Protein AF-A0A369IBU6-F1 (afdb_monomer)

Mean predicted aligned error: 9.19 Å

Solvent-accessible surface area (backbone atoms only — not comparable to full-atom values): 5404 Å² total; per-residue (Å²): 133,86,89,52,72,42,80,42,50,44,70,58,58,46,72,73,66,55,50,48,78,44,82,48,72,59,96,90,37,58,23,36,31,37,21,43,75,84,68,48,78,76,48,73,41,74,69,50,90,96,58,63,85,65,64,70,26,30,31,37,34,52,56,68,63,74,78,43,94,78,66,97,66,88,61,65,79,46,79,42,78,66,79,83,126

Secondary structure (DSSP, 8-state):
-PPPEEEEEHHHHHHTS--EEEEEEETTEEEEEEE-TTS-EEEEEE--TTPPTTTTEEEEEEGGGTT-TT--------EEE----

Nearest PDB structures (foldseek):
  7oic-assembly1_P  TM=6.232E-01  e=1.402E+00  Homo sapiens
  5oom-assembly1_P  TM=6.257E-01  e=2.401E+00  Homo sapiens
  8suc-assembly1_A  TM=4.914E-01  e=2.401E+00  Caenorhabditis elegans

Foldseek 3Di:
DDFDKDKAQVVVVVVLDQKDWDWDDDPRFIWIFIAFNVRHTDDIDGDDPPDDHSVQKIFIFGPCVVVCNPDRDRPRVDIDRDPDD

Radius of gyration: 13.46 Å; Cα contacts (8 Å, |Δi|>4): 132; chains: 1; bounding box: 35×20×39 Å

pLDDT: mean 71.49, std 15.55, range [38.56, 92.38]

Sequence (85 aa):
MKKEFVCLPITDLLKYGSHAINRGSVSGKDVWVLKDNQQNPVAHQYIEEGKLPFQNVYCLLEKDAFASHKSHKLLIEAFLAGCLF

Structure (mmCIF, N/CA/C/O backbone):
data_AF-A0A369IBU6-F1
#
_entry.id   AF-A0A369IBU6-F1
#
loop_
_atom_site.group_PDB
_atom_site.id
_atom_site.type_symbol
_atom_site.label_atom_id
_atom_site.label_alt_id
_atom_site.label_comp_id
_atom_site.label_asym_id
_atom_site.label_entity_id
_atom_site.label_seq_id
_atom_site.pdbx_PDB_ins_code
_atom_site.Cartn_x
_atom_site.Cartn_y
_atom_site.Cartn_z
_atom_site.occupancy
_atom_site.B_iso_or_equiv
_atom_site.auth_seq_id
_atom_site.auth_comp_id
_atom_site.auth_asym_id
_atom_site.auth_atom_id
_atom_site.pdbx_PDB_model_num
ATOM 1 N N . MET A 1 1 ? 18.762 8.004 -20.949 1.00 53.06 1 MET A N 1
ATOM 2 C CA . MET A 1 1 ? 17.393 7.559 -21.295 1.00 53.06 1 MET A CA 1
ATOM 3 C C . MET A 1 1 ? 16.404 8.356 -20.461 1.00 53.06 1 MET A C 1
ATOM 5 O O . MET A 1 1 ? 16.716 8.626 -19.307 1.00 53.06 1 MET A O 1
ATOM 9 N N . LYS A 1 2 ? 15.274 8.790 -21.035 1.00 60.50 2 LYS A N 1
ATOM 10 C CA . LYS A 1 2 ? 14.182 9.386 -20.249 1.00 60.50 2 LYS A CA 1
ATOM 11 C C . LYS A 1 2 ? 13.464 8.256 -19.515 1.00 60.50 2 LYS A C 1
ATOM 13 O O . LYS A 1 2 ? 13.154 7.251 -20.143 1.00 60.50 2 LYS A O 1
ATOM 18 N N . LYS A 1 3 ? 13.240 8.420 -18.214 1.00 65.12 3 LYS A N 1
ATOM 19 C CA . LYS A 1 3 ? 12.440 7.486 -17.422 1.00 65.12 3 LYS A CA 1
ATOM 20 C C . LYS A 1 3 ? 10.971 7.655 -17.802 1.00 65.12 3 LYS A C 1
ATOM 22 O O . LYS A 1 3 ? 10.472 8.779 -17.780 1.00 65.12 3 LYS A O 1
ATOM 27 N N . GLU A 1 4 ? 10.311 6.571 -18.195 1.00 71.94 4 GLU A N 1
ATOM 28 C CA . GLU A 1 4 ? 8.867 6.554 -18.450 1.00 71.94 4 GLU A CA 1
ATOM 29 C C . GLU A 1 4 ? 8.139 6.048 -17.208 1.00 71.94 4 GLU A C 1
ATOM 31 O O . GLU A 1 4 ? 8.559 5.059 -16.607 1.00 71.94 4 GLU A O 1
ATOM 36 N N . PHE A 1 5 ? 7.034 6.699 -16.847 1.00 73.19 5 PHE A N 1
ATOM 37 C CA . PHE A 1 5 ? 6.221 6.317 -15.698 1.00 73.19 5 PHE A CA 1
ATOM 38 C C . PHE A 1 5 ? 4.824 5.875 -16.130 1.00 73.19 5 PHE A C 1
ATOM 40 O O . PHE A 1 5 ? 4.256 6.412 -17.081 1.00 73.19 5 PHE A O 1
ATOM 47 N N . VAL A 1 6 ? 4.266 4.908 -15.410 1.00 74.88 6 VAL A N 1
ATOM 48 C CA . VAL A 1 6 ? 2.913 4.383 -15.591 1.00 74.88 6 VAL A CA 1
ATOM 49 C C . VAL A 1 6 ? 2.114 4.564 -14.306 1.00 74.88 6 VAL A C 1
ATOM 51 O O . VAL A 1 6 ? 2.637 4.377 -13.209 1.00 74.88 6 VAL A O 1
ATOM 54 N N . CYS A 1 7 ? 0.845 4.944 -14.448 1.00 77.75 7 CYS A N 1
ATOM 55 C CA . CYS A 1 7 ? -0.098 5.041 -13.340 1.00 77.75 7 CYS A CA 1
ATOM 56 C C . CYS A 1 7 ? -0.872 3.727 -13.236 1.00 77.75 7 CYS A C 1
ATOM 58 O O . CYS A 1 7 ? -1.488 3.304 -14.216 1.00 77.75 7 CYS A O 1
ATOM 60 N N . LEU A 1 8 ? -0.827 3.072 -12.077 1.00 76.94 8 LEU A N 1
ATOM 61 C CA . LEU A 1 8 ? -1.449 1.765 -11.876 1.00 76.94 8 LEU A CA 1
ATOM 62 C C . LEU A 1 8 ? -2.178 1.684 -10.533 1.00 76.94 8 LEU A C 1
ATOM 64 O O . LEU A 1 8 ? -1.714 2.276 -9.553 1.00 76.94 8 LEU A O 1
ATOM 68 N N . PRO A 1 9 ? -3.287 0.928 -10.448 1.00 78.38 9 PRO A N 1
ATOM 69 C CA . PRO A 1 9 ? -3.946 0.660 -9.178 1.00 78.38 9 PRO A CA 1
ATOM 70 C C . PRO A 1 9 ? -2.989 -0.023 -8.196 1.00 78.38 9 PRO A C 1
ATOM 72 O O . PRO A 1 9 ? -2.299 -0.982 -8.555 1.00 78.38 9 PRO A O 1
ATOM 75 N N . ILE A 1 10 ? -3.003 0.390 -6.925 1.00 78.81 10 ILE A N 1
ATOM 76 C CA . ILE A 1 10 ? -2.229 -0.295 -5.872 1.00 78.81 10 ILE A CA 1
ATOM 77 C C . ILE A 1 10 ? -2.609 -1.775 -5.787 1.00 78.81 10 ILE A C 1
ATOM 79 O O . ILE A 1 10 ? -1.753 -2.618 -5.540 1.00 78.81 10 ILE A O 1
ATOM 83 N N . THR A 1 11 ? -3.871 -2.122 -6.045 1.00 74.81 11 THR A N 1
ATOM 84 C CA . THR A 1 11 ? -4.327 -3.518 -6.059 1.00 74.81 11 THR A CA 1
ATOM 85 C C . THR A 1 11 ? -3.559 -4.387 -7.045 1.00 74.81 11 THR A C 1
ATOM 87 O O . THR A 1 11 ? -3.368 -5.571 -6.780 1.00 74.81 11 THR A O 1
ATOM 90 N N . ASP A 1 12 ? -3.104 -3.823 -8.163 1.00 74.75 12 ASP A N 1
ATOM 91 C CA . ASP A 1 12 ? -2.289 -4.563 -9.119 1.00 74.75 12 ASP A CA 1
ATOM 92 C C . ASP A 1 12 ? -0.861 -4.716 -8.602 1.00 74.75 12 ASP A C 1
ATOM 94 O O . ASP A 1 12 ? -0.342 -5.826 -8.632 1.00 74.75 12 ASP A O 1
ATOM 98 N N . LEU A 1 13 ? -0.272 -3.678 -7.998 1.00 72.88 13 LEU A N 1
ATOM 99 C CA . LEU A 1 13 ? 1.032 -3.763 -7.323 1.00 72.88 13 LEU A CA 1
ATOM 100 C C . LEU A 1 13 ? 1.071 -4.870 -6.250 1.00 72.88 13 LEU A C 1
ATOM 102 O O . LEU A 1 13 ? 2.061 -5.596 -6.145 1.00 72.88 13 LEU A O 1
ATOM 106 N N . LEU A 1 14 ? -0.013 -5.053 -5.489 1.00 72.12 14 LEU A N 1
ATOM 107 C CA . LEU A 1 14 ? -0.118 -6.125 -4.491 1.00 72.12 14 LEU A CA 1
ATOM 108 C C . LEU A 1 14 ? -0.064 -7.530 -5.117 1.00 72.12 14 LEU A C 1
ATOM 110 O O . LEU A 1 14 ? 0.496 -8.439 -4.506 1.00 72.12 14 LEU A O 1
ATOM 114 N N . LYS A 1 15 ? -0.597 -7.716 -6.335 1.00 70.62 15 LYS A N 1
ATOM 115 C CA . LYS A 1 15 ? -0.578 -9.015 -7.040 1.00 70.62 15 LYS A CA 1
ATOM 116 C C . LYS A 1 15 ? 0.830 -9.432 -7.458 1.00 70.62 15 LYS A C 1
ATOM 118 O O . LYS A 1 15 ? 1.115 -10.624 -7.493 1.00 70.62 15 LYS A O 1
ATOM 123 N N . TYR A 1 16 ? 1.709 -8.470 -7.744 1.00 66.75 16 TYR A N 1
ATOM 124 C CA . TYR A 1 16 ? 3.091 -8.739 -8.163 1.00 66.75 16 TYR A CA 1
ATOM 125 C C . TYR A 1 16 ? 4.039 -9.051 -7.001 1.00 66.75 16 TYR A C 1
ATOM 127 O O . TYR A 1 16 ? 5.217 -9.305 -7.232 1.00 66.75 16 TYR A O 1
ATOM 135 N N . GLY A 1 17 ? 3.513 -9.116 -5.773 1.00 60.78 17 GLY A N 1
ATOM 136 C CA . GLY A 1 17 ? 4.117 -9.882 -4.690 1.00 60.78 17 GLY A CA 1
ATOM 137 C C . GLY A 1 17 ? 5.386 -9.254 -4.132 1.00 60.78 17 GLY A C 1
ATOM 138 O O . GLY A 1 17 ? 6.485 -9.557 -4.576 1.00 60.78 17 GLY A O 1
ATOM 139 N N . SER A 1 18 ? 5.211 -8.405 -3.119 1.00 64.44 18 SER A N 1
ATOM 140 C CA . SER A 1 18 ? 6.171 -8.126 -2.027 1.00 64.44 18 SER A CA 1
ATOM 141 C C . SER A 1 18 ? 5.636 -7.069 -1.049 1.00 64.44 18 SER A C 1
ATOM 143 O O . SER A 1 18 ? 6.244 -6.821 -0.014 1.00 64.44 18 SER A O 1
ATOM 145 N N . HIS A 1 19 ? 4.522 -6.414 -1.379 1.00 74.56 19 HIS A N 1
ATOM 146 C CA . HIS A 1 19 ? 3.924 -5.370 -0.557 1.00 74.56 19 HIS A CA 1
ATOM 147 C C . HIS A 1 19 ? 2.896 -5.969 0.396 1.00 74.56 19 HIS A C 1
ATOM 149 O O . HIS A 1 19 ? 2.161 -6.885 0.029 1.00 74.56 19 HIS A O 1
ATOM 155 N N . ALA A 1 20 ? 2.833 -5.433 1.609 1.00 81.12 20 ALA A N 1
ATOM 156 C CA . ALA A 1 20 ? 1.866 -5.846 2.617 1.00 81.12 20 ALA A CA 1
ATOM 157 C C . ALA A 1 20 ? 1.019 -4.653 3.054 1.00 81.12 20 ALA A C 1
ATOM 159 O O . ALA A 1 20 ? 1.523 -3.534 3.166 1.00 81.12 20 ALA A O 1
ATOM 160 N N . ILE A 1 21 ? -0.257 -4.907 3.338 1.00 86.25 21 ILE A N 1
ATOM 161 C CA . ILE A 1 21 ? -1.151 -3.934 3.961 1.00 86.25 21 ILE A CA 1
ATOM 162 C C . ILE A 1 21 ? -1.457 -4.418 5.368 1.00 86.25 21 ILE A C 1
ATOM 164 O O . ILE A 1 21 ? -1.969 -5.519 5.551 1.00 86.25 21 ILE A O 1
ATOM 168 N N . ASN A 1 22 ? -1.159 -3.578 6.352 1.00 90.31 22 ASN A N 1
ATOM 169 C CA . ASN A 1 22 ? -1.420 -3.856 7.759 1.00 90.31 22 ASN A CA 1
ATOM 170 C C . ASN A 1 22 ? -2.223 -2.722 8.387 1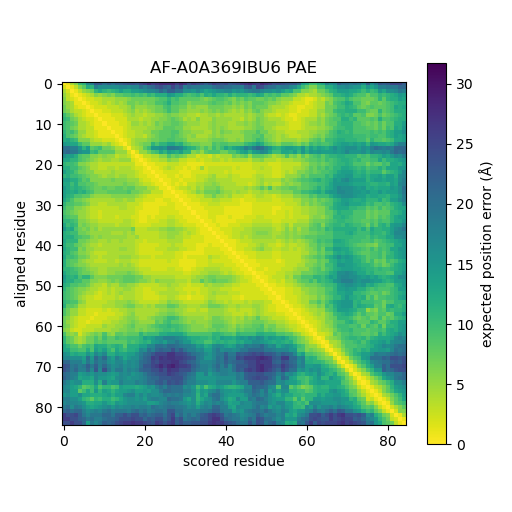.00 90.31 22 ASN A C 1
ATOM 172 O O . ASN A 1 22 ? -2.187 -1.586 7.917 1.00 90.31 22 ASN A O 1
ATOM 176 N N . ARG A 1 23 ? -2.917 -3.019 9.485 1.00 92.38 23 ARG A N 1
ATOM 177 C CA . ARG A 1 23 ? -3.527 -1.986 10.324 1.00 92.38 23 ARG A CA 1
ATOM 178 C C . ARG A 1 23 ? -2.451 -1.316 11.181 1.00 92.38 23 ARG A C 1
ATOM 180 O O . ARG A 1 23 ? -1.529 -1.982 11.651 1.00 92.38 23 ARG A O 1
ATOM 187 N N . GLY A 1 24 ? -2.567 -0.012 11.383 1.00 91.31 24 GLY A N 1
ATOM 188 C CA . GLY A 1 24 ? -1.684 0.773 12.240 1.00 91.31 24 GLY A CA 1
ATOM 189 C C . GLY A 1 24 ? -2.411 1.959 12.865 1.00 91.31 24 GLY A C 1
ATOM 190 O O . GLY A 1 24 ? -3.615 2.125 12.677 1.00 91.31 24 GLY A O 1
ATOM 191 N N . SER A 1 25 ? -1.665 2.791 13.590 1.00 90.56 25 SER A N 1
ATOM 192 C CA . SER A 1 25 ? -2.175 4.022 14.196 1.00 90.56 25 SER A CA 1
ATOM 193 C C . SER A 1 25 ? -1.235 5.187 13.897 1.00 90.56 25 SER A C 1
ATOM 195 O O . SER A 1 25 ? -0.022 5.069 14.077 1.00 90.56 25 SER A O 1
ATOM 197 N N . VAL A 1 26 ? -1.791 6.308 13.433 1.00 83.69 26 VAL A N 1
ATOM 198 C CA . VAL A 1 26 ? -1.067 7.567 13.199 1.00 83.69 26 VAL A CA 1
ATOM 199 C C . VAL A 1 26 ? -1.825 8.681 13.907 1.00 83.69 26 VAL A C 1
ATOM 201 O O . VAL A 1 26 ? -3.007 8.903 13.643 1.00 83.69 26 VAL A O 1
ATOM 204 N N . SER A 1 27 ? -1.152 9.372 14.830 1.00 86.38 27 SER A N 1
ATOM 205 C CA . SER A 1 27 ? -1.736 10.449 15.647 1.00 86.38 27 SER A CA 1
ATOM 206 C C . SER A 1 27 ? -3.049 10.052 16.342 1.00 86.38 27 SER A C 1
ATOM 208 O O . SER A 1 27 ? -3.995 10.834 16.398 1.00 86.38 27 SER A O 1
ATOM 210 N N . GLY A 1 28 ? -3.120 8.810 16.837 1.00 88.56 28 GLY A N 1
ATOM 211 C CA . GLY A 1 28 ? -4.284 8.278 17.554 1.00 88.56 28 GLY A CA 1
ATOM 212 C C . GLY A 1 28 ? -5.469 7.881 16.669 1.00 88.56 28 GLY A C 1
ATOM 213 O O . GLY A 1 28 ? -6.516 7.525 17.200 1.00 88.56 28 GLY A O 1
ATOM 214 N N . LYS A 1 29 ? -5.328 7.923 15.338 1.00 89.12 29 LYS A N 1
ATOM 215 C CA . LYS A 1 29 ? -6.348 7.462 14.387 1.00 89.12 29 LYS A CA 1
ATOM 216 C C . LYS A 1 29 ? -5.914 6.168 13.714 1.00 89.12 29 LYS A C 1
ATOM 218 O O . LYS A 1 29 ? -4.742 6.012 13.366 1.00 89.12 29 LYS A O 1
ATOM 223 N N . ASP A 1 30 ? -6.869 5.273 13.495 1.00 92.25 30 ASP A N 1
ATOM 224 C CA . ASP A 1 30 ? -6.633 4.018 12.790 1.00 92.25 30 ASP A CA 1
ATOM 225 C C . ASP A 1 30 ? -6.370 4.253 11.300 1.00 92.25 30 ASP A C 1
ATOM 227 O O . ASP A 1 30 ? -7.078 5.009 10.624 1.00 92.25 30 ASP A O 1
ATOM 231 N N . VAL A 1 31 ? -5.352 3.570 10.782 1.00 91.56 31 VAL A N 1
ATOM 232 C CA . VAL A 1 31 ? -4.939 3.652 9.379 1.00 91.56 31 VAL A CA 1
ATOM 233 C C . VAL A 1 31 ? -4.651 2.269 8.795 1.00 91.56 31 VAL A C 1
ATOM 235 O O . VAL A 1 31 ? -4.218 1.350 9.495 1.00 91.56 31 VAL A O 1
ATOM 238 N N . TRP A 1 32 ? -4.824 2.140 7.486 1.00 91.31 32 TRP A N 1
ATOM 239 C CA . TRP A 1 32 ? -4.153 1.135 6.670 1.00 91.31 32 TRP A CA 1
ATOM 240 C C . TRP A 1 32 ? -2.747 1.621 6.332 1.00 91.31 32 TRP A C 1
ATOM 242 O O . TRP A 1 32 ? -2.575 2.761 5.910 1.00 91.31 32 TRP A O 1
ATOM 252 N N . VAL A 1 33 ? -1.745 0.763 6.496 1.00 88.50 33 VAL A N 1
ATOM 253 C CA . VAL A 1 33 ? -0.336 1.053 6.210 1.00 88.50 33 VAL A CA 1
ATOM 254 C C . VAL A 1 33 ? 0.138 0.133 5.096 1.00 88.50 33 VAL A C 1
ATOM 256 O O . VAL A 1 33 ? 0.135 -1.088 5.266 1.00 88.50 33 VAL A O 1
ATOM 259 N N . LEU A 1 34 ? 0.568 0.722 3.981 1.00 86.06 34 LEU A N 1
ATOM 260 C CA . LEU A 1 34 ? 1.247 0.013 2.903 1.00 86.06 34 LEU A CA 1
ATOM 261 C C . LEU A 1 34 ? 2.736 -0.070 3.230 1.00 86.06 34 LEU A C 1
ATOM 263 O O . LEU A 1 34 ? 3.375 0.952 3.498 1.00 86.06 34 LEU A O 1
ATOM 267 N N . LYS A 1 35 ? 3.279 -1.283 3.187 1.00 82.88 35 LYS A N 1
ATOM 268 C CA . LYS A 1 35 ? 4.700 -1.555 3.385 1.00 82.88 35 LYS A CA 1
ATOM 269 C C . LYS A 1 35 ? 5.350 -2.060 2.108 1.00 82.88 35 LYS A C 1
ATOM 271 O O . LYS A 1 35 ? 4.731 -2.825 1.365 1.00 82.88 35 LYS A O 1
ATOM 276 N N . ASP A 1 36 ? 6.592 -1.647 1.888 1.00 77.50 36 ASP A N 1
ATOM 277 C CA . ASP A 1 36 ? 7.440 -2.193 0.834 1.00 77.50 36 ASP A CA 1
ATOM 278 C C . ASP A 1 36 ? 7.919 -3.622 1.161 1.00 77.50 36 ASP A C 1
ATOM 280 O O . ASP A 1 36 ? 7.591 -4.218 2.193 1.00 77.50 36 ASP A O 1
ATOM 284 N N . ASN A 1 37 ? 8.734 -4.165 0.262 1.00 74.56 37 ASN A N 1
ATOM 285 C CA . ASN A 1 37 ? 9.344 -5.487 0.387 1.00 74.56 37 ASN A CA 1
ATOM 286 C C . ASN A 1 37 ? 10.311 -5.635 1.579 1.00 74.56 37 ASN A C 1
ATOM 288 O O . ASN A 1 37 ? 10.591 -6.755 2.000 1.00 74.56 37 ASN A O 1
ATOM 292 N N . GLN A 1 38 ? 10.799 -4.527 2.136 1.00 77.50 38 GLN A N 1
ATOM 293 C CA . GLN A 1 38 ? 11.658 -4.461 3.317 1.00 77.50 38 GLN A CA 1
ATOM 294 C C . GLN A 1 38 ? 10.858 -4.174 4.596 1.00 77.50 38 GLN A C 1
ATOM 296 O O . GLN A 1 38 ? 11.449 -3.980 5.655 1.00 77.50 38 GLN A O 1
ATOM 301 N N . GLN A 1 39 ? 9.522 -4.189 4.524 1.00 79.31 39 GLN A N 1
ATOM 302 C CA . GLN A 1 39 ? 8.607 -3.863 5.621 1.00 79.31 39 GLN A CA 1
ATOM 303 C C . GLN A 1 39 ? 8.638 -2.390 6.066 1.00 79.31 39 GLN A C 1
ATOM 305 O O . GLN A 1 39 ? 8.071 -2.061 7.117 1.00 79.31 39 GLN A O 1
ATOM 310 N N . ASN A 1 40 ? 9.218 -1.49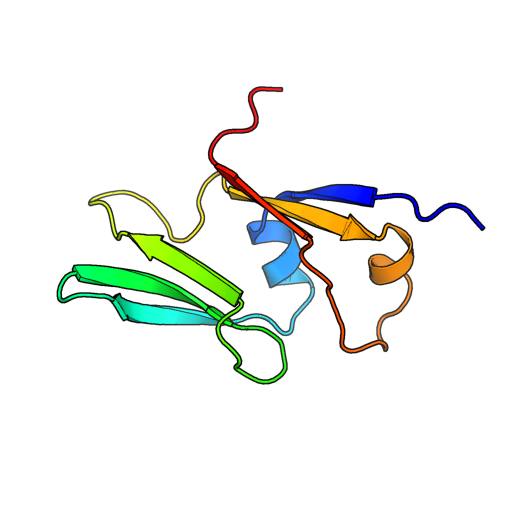4 5.265 1.00 80.69 40 ASN A N 1
ATOM 311 C CA . ASN A 1 40 ? 9.191 -0.062 5.537 1.00 80.69 40 ASN A CA 1
ATOM 312 C C . ASN A 1 40 ? 7.828 0.519 5.135 1.00 80.69 40 ASN A C 1
ATOM 314 O O . ASN A 1 40 ? 7.317 0.196 4.060 1.00 80.69 40 ASN A O 1
ATOM 318 N N . PRO A 1 41 ? 7.219 1.383 5.964 1.00 81.06 41 PRO A N 1
ATOM 319 C CA . PRO A 1 41 ? 5.979 2.058 5.606 1.00 81.06 41 PRO A CA 1
ATOM 320 C C . PRO A 1 41 ? 6.223 3.063 4.473 1.00 81.06 41 PRO A C 1
ATOM 322 O O . PRO A 1 41 ? 7.079 3.938 4.592 1.00 81.0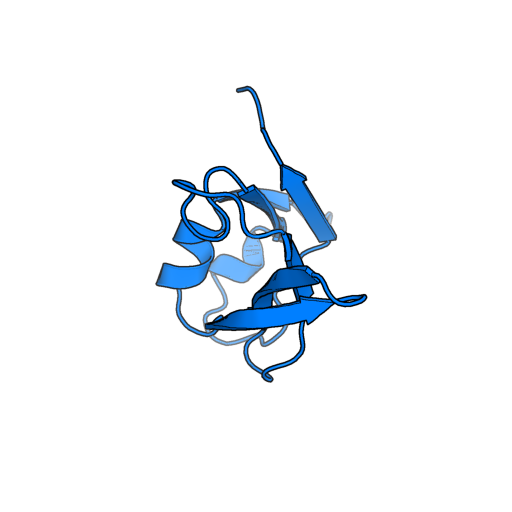6 41 PRO A O 1
ATOM 325 N N . VAL A 1 42 ? 5.442 2.962 3.396 1.00 79.06 42 VAL A N 1
ATOM 326 C CA . VAL A 1 42 ? 5.535 3.853 2.221 1.00 79.06 42 VAL A CA 1
ATOM 327 C C . VAL A 1 42 ? 4.282 4.703 2.009 1.00 79.06 42 VAL A C 1
ATOM 329 O O . VAL A 1 42 ? 4.366 5.772 1.415 1.00 79.06 42 VAL A O 1
ATOM 332 N N . ALA A 1 43 ? 3.130 4.272 2.530 1.00 80.81 43 ALA A N 1
ATOM 333 C CA . ALA A 1 43 ? 1.906 5.070 2.562 1.00 80.81 43 ALA A CA 1
ATOM 334 C C . ALA A 1 43 ? 0.998 4.688 3.726 1.00 80.81 43 ALA A C 1
ATOM 336 O O . ALA A 1 43 ? 1.049 3.568 4.241 1.00 80.81 43 ALA A O 1
ATOM 337 N N . HIS A 1 44 ? 0.120 5.619 4.089 1.00 85.94 44 HIS A N 1
ATOM 338 C CA . HIS A 1 44 ? -0.981 5.383 5.009 1.00 85.94 44 HIS A CA 1
ATOM 339 C C . HIS A 1 44 ? -2.293 5.938 4.446 1.00 85.94 44 HIS A C 1
ATOM 341 O O . HIS A 1 44 ? -2.306 6.955 3.756 1.00 85.94 44 HIS A O 1
ATOM 347 N N . GLN A 1 45 ? -3.396 5.271 4.765 1.00 85.50 45 GLN A N 1
ATOM 348 C CA . GLN A 1 45 ? -4.756 5.698 4.453 1.00 85.50 45 GLN A CA 1
ATOM 349 C C . GLN A 1 45 ? -5.588 5.596 5.729 1.00 85.50 45 GLN A C 1
ATOM 351 O O . GLN A 1 45 ? -5.592 4.547 6.368 1.00 85.50 45 GLN A O 1
ATOM 356 N N . TYR A 1 46 ? -6.294 6.658 6.115 1.00 87.69 46 TYR A N 1
ATOM 357 C CA . TYR A 1 46 ? -7.235 6.577 7.234 1.00 87.69 46 TYR A CA 1
ATOM 358 C C . TYR A 1 46 ? -8.312 5.531 6.960 1.00 87.69 46 TYR A C 1
ATOM 360 O O . TYR A 1 46 ? -8.807 5.421 5.838 1.00 87.69 46 TYR A O 1
ATOM 368 N N . ILE A 1 47 ? -8.648 4.744 7.982 1.00 88.50 47 ILE A N 1
ATOM 369 C CA . ILE A 1 47 ? -9.718 3.759 7.851 1.00 88.50 47 ILE A CA 1
ATOM 370 C C . ILE A 1 47 ? -11.047 4.500 7.820 1.00 88.50 47 ILE A C 1
ATOM 372 O O . ILE A 1 47 ? -11.379 5.251 8.735 1.00 88.50 47 ILE A O 1
ATOM 376 N N . GLU A 1 48 ? -11.809 4.249 6.767 1.00 86.06 48 GLU A N 1
ATOM 377 C CA . GLU A 1 48 ? -13.177 4.716 6.619 1.00 86.06 48 GLU A CA 1
ATOM 378 C C . GLU A 1 48 ? -14.111 3.506 6.632 1.00 86.06 48 GLU A C 1
ATOM 380 O O . GLU A 1 48 ? -13.818 2.467 6.033 1.00 86.06 48 GLU A O 1
ATOM 385 N N . GLU A 1 49 ? -15.236 3.631 7.332 1.00 84.81 49 GLU A N 1
ATOM 386 C CA . GLU A 1 49 ? -16.221 2.560 7.434 1.00 84.81 49 GLU A CA 1
ATOM 387 C C . GLU A 1 49 ? -16.771 2.198 6.045 1.00 84.81 49 GLU A C 1
ATOM 389 O O . GLU A 1 49 ? -17.117 3.065 5.244 1.00 84.81 49 GLU A O 1
ATOM 394 N N . GLY A 1 50 ? -16.800 0.900 5.732 1.00 85.88 50 GLY A N 1
ATOM 395 C CA . GLY A 1 50 ? -17.267 0.393 4.439 1.00 85.88 50 GLY A CA 1
ATOM 396 C C . GLY A 1 50 ? -16.278 0.524 3.272 1.00 85.88 50 GLY A C 1
ATOM 397 O O . GLY A 1 50 ? -16.589 0.032 2.187 1.00 85.88 50 GLY A O 1
ATOM 398 N N . LYS A 1 51 ? -15.088 1.120 3.459 1.00 84.25 51 LYS A N 1
ATOM 399 C CA . LYS A 1 51 ? -14.051 1.196 2.412 1.00 84.25 51 LYS A CA 1
ATOM 400 C C . LYS A 1 51 ? -12.982 0.120 2.570 1.00 84.25 51 LYS A C 1
ATOM 402 O O . LYS A 1 51 ? -12.477 -0.136 3.664 1.00 84.25 51 LYS A O 1
ATOM 407 N N . LEU A 1 52 ? -12.593 -0.483 1.446 1.00 85.88 52 LEU A N 1
ATOM 408 C CA . LEU A 1 52 ? -11.471 -1.422 1.407 1.00 85.88 52 LEU A CA 1
ATOM 409 C C . LEU A 1 52 ? -10.124 -0.675 1.475 1.00 85.88 52 LEU A C 1
ATOM 411 O O . LEU A 1 52 ? -10.026 0.456 0.987 1.00 85.88 52 LEU A O 1
ATOM 415 N N . PRO A 1 53 ? -9.068 -1.303 2.027 1.00 85.62 53 PRO A N 1
ATOM 416 C CA . PRO A 1 53 ? -7.736 -0.711 2.057 1.00 85.62 53 PRO A CA 1
ATOM 417 C C . PRO A 1 53 ? -7.250 -0.334 0.655 1.00 85.62 53 PRO A C 1
ATOM 419 O O . PRO A 1 53 ? -7.258 -1.162 -0.255 1.00 85.62 53 PRO A O 1
ATOM 422 N N . PHE A 1 54 ? -6.804 0.910 0.496 1.00 81.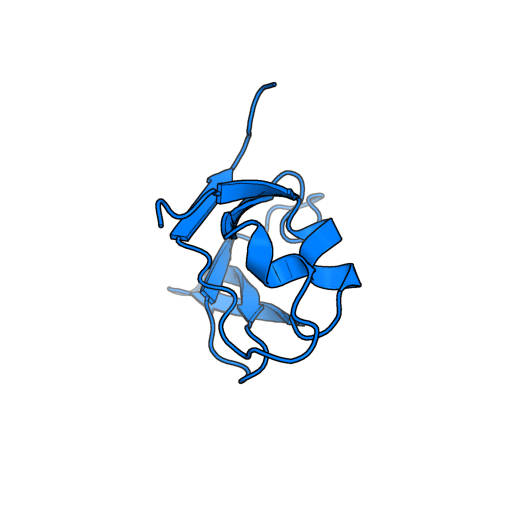12 54 PHE A N 1
ATOM 423 C CA . PHE A 1 54 ? -6.270 1.482 -0.742 1.00 81.12 54 PHE A CA 1
ATOM 424 C C . PHE A 1 54 ? -7.190 1.314 -1.967 1.00 81.12 54 PHE A C 1
ATOM 426 O O . PHE A 1 54 ? -6.731 1.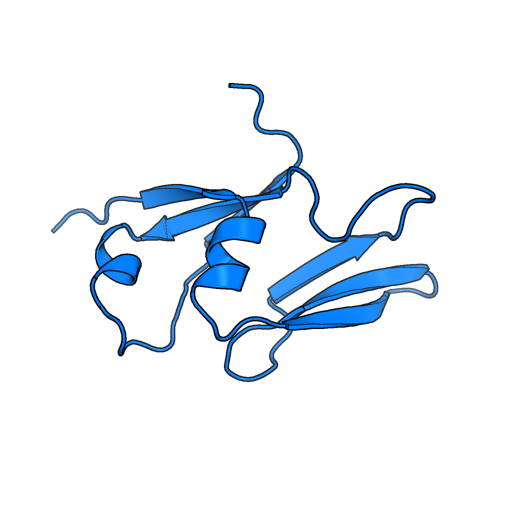288 -3.111 1.00 81.12 54 PHE A O 1
ATOM 433 N N . GLN A 1 55 ? -8.506 1.240 -1.741 1.00 79.06 55 GLN A N 1
ATOM 434 C CA . GLN A 1 55 ? -9.500 1.224 -2.810 1.00 79.06 55 GLN A CA 1
ATOM 435 C C . GLN A 1 55 ? -9.418 2.515 -3.636 1.00 79.06 55 GLN A C 1
ATOM 437 O O . GLN A 1 55 ? -9.434 3.612 -3.079 1.00 79.06 55 GLN A O 1
ATOM 442 N N . ASN A 1 56 ? -9.352 2.382 -4.965 1.00 75.69 56 ASN A N 1
ATOM 443 C CA . ASN A 1 56 ? -9.216 3.500 -5.911 1.00 75.69 56 ASN A CA 1
ATOM 444 C C . ASN A 1 56 ? -7.980 4.389 -5.672 1.00 75.69 56 ASN A C 1
ATOM 446 O O . ASN A 1 56 ? -7.987 5.574 -6.022 1.00 75.69 56 ASN A O 1
ATOM 450 N N . VAL A 1 57 ? -6.925 3.830 -5.072 1.00 75.75 57 VAL A N 1
ATOM 451 C CA . VAL A 1 57 ? -5.628 4.496 -4.942 1.00 75.75 57 VAL A CA 1
ATOM 452 C C . VAL A 1 57 ? -4.694 3.989 -6.033 1.00 75.75 57 VAL A C 1
ATOM 454 O O . VAL A 1 57 ? -4.554 2.781 -6.246 1.00 75.75 57 VAL A O 1
ATOM 457 N N . TYR A 1 58 ? -4.044 4.931 -6.705 1.00 77.38 58 TYR A N 1
ATOM 458 C CA . TYR A 1 58 ? -3.119 4.671 -7.797 1.00 77.38 58 TYR A CA 1
ATOM 459 C C . TYR A 1 58 ? -1.702 5.090 -7.409 1.00 77.38 58 TYR A C 1
ATOM 461 O O . TYR A 1 58 ? -1.505 6.009 -6.610 1.00 77.38 58 TYR A O 1
ATOM 469 N N . CYS A 1 59 ? -0.718 4.412 -7.986 1.00 74.69 59 CYS A N 1
ATOM 470 C CA . CYS A 1 59 ? 0.699 4.704 -7.823 1.00 74.69 59 CYS A CA 1
ATOM 471 C C . CYS A 1 59 ? 1.337 5.003 -9.183 1.00 74.69 59 CYS A C 1
ATOM 473 O O . CYS A 1 59 ? 0.992 4.371 -10.185 1.00 74.69 59 CYS A O 1
ATOM 475 N N . LEU A 1 60 ? 2.263 5.966 -9.213 1.00 74.38 60 LEU A N 1
ATOM 476 C CA . LEU A 1 60 ? 3.168 6.166 -10.347 1.00 74.38 60 LEU A CA 1
ATOM 477 C C . LEU A 1 60 ? 4.408 5.288 -10.173 1.00 74.38 60 LEU A C 1
ATOM 479 O O . LEU A 1 60 ? 5.067 5.353 -9.135 1.00 74.38 60 LEU A O 1
ATOM 483 N N . LEU A 1 61 ? 4.729 4.499 -11.196 1.00 72.00 61 LEU A N 1
ATOM 484 C CA . LEU A 1 61 ? 5.856 3.566 -11.208 1.00 72.00 61 LEU A CA 1
ATOM 485 C C . LEU A 1 61 ? 6.664 3.715 -12.495 1.00 72.00 61 LEU A C 1
ATOM 487 O O . LEU A 1 61 ? 6.091 3.927 -13.558 1.00 72.00 61 LEU A O 1
ATOM 491 N N . GLU A 1 62 ? 7.985 3.555 -12.424 1.00 71.56 62 GLU A N 1
ATOM 492 C CA . GLU A 1 62 ? 8.837 3.483 -13.618 1.00 71.56 62 GLU A CA 1
ATOM 493 C C . GLU A 1 62 ? 8.476 2.227 -14.434 1.00 71.56 62 GLU A C 1
ATOM 495 O O . GLU A 1 62 ? 8.430 1.118 -13.900 1.00 71.56 62 GLU A O 1
ATOM 500 N N . LYS A 1 63 ? 8.194 2.389 -15.730 1.00 70.38 63 LYS A N 1
ATOM 501 C CA . LYS A 1 63 ? 7.655 1.341 -16.618 1.00 70.38 63 LYS A CA 1
ATOM 502 C C . LYS A 1 63 ? 8.523 0.077 -16.657 1.00 70.38 63 LYS A C 1
ATOM 504 O O . LYS A 1 63 ? 7.998 -1.034 -16.647 1.00 70.38 63 LYS A O 1
ATOM 509 N N . ASP A 1 64 ? 9.843 0.240 -16.618 1.00 64.81 64 ASP A N 1
ATOM 510 C CA . ASP A 1 64 ? 10.804 -0.869 -16.662 1.00 64.81 64 ASP A CA 1
ATOM 511 C C . ASP A 1 64 ? 10.910 -1.640 -15.331 1.00 64.81 64 ASP A C 1
ATOM 513 O O . ASP A 1 64 ? 11.439 -2.756 -15.296 1.00 64.81 64 ASP A O 1
ATOM 517 N N . ALA A 1 65 ? 10.354 -1.106 -14.235 1.00 61.41 65 ALA A N 1
ATOM 518 C CA . ALA A 1 65 ? 10.287 -1.810 -12.953 1.00 61.41 65 ALA A CA 1
ATOM 519 C C . ALA A 1 65 ? 9.390 -3.061 -13.021 1.00 61.41 65 ALA A C 1
ATOM 521 O O . ALA A 1 65 ? 9.598 -3.994 -12.251 1.00 61.41 65 ALA A O 1
ATOM 522 N N . PHE A 1 66 ? 8.445 -3.123 -13.970 1.00 57.09 66 PHE A N 1
ATOM 523 C CA . PHE A 1 66 ? 7.607 -4.306 -14.206 1.00 57.09 66 PHE A CA 1
ATOM 524 C C . PHE A 1 66 ? 8.356 -5.467 -14.862 1.00 57.09 66 PHE A C 1
ATOM 526 O O . PHE A 1 66 ? 8.075 -6.627 -14.569 1.00 57.09 66 PHE A O 1
ATOM 533 N N . ALA A 1 67 ? 9.302 -5.166 -15.754 1.00 54.09 67 ALA A N 1
ATOM 534 C CA . ALA A 1 67 ? 10.055 -6.179 -16.492 1.00 54.09 67 ALA A CA 1
ATOM 535 C C . ALA A 1 67 ? 11.185 -6.797 -15.650 1.00 54.09 67 ALA A C 1
ATOM 537 O O . ALA A 1 67 ? 11.642 -7.910 -15.913 1.00 54.09 67 ALA A O 1
ATOM 538 N N . SER A 1 68 ? 11.638 -6.087 -14.615 1.00 48.97 68 SER A N 1
ATOM 539 C CA . SER A 1 68 ? 12.684 -6.546 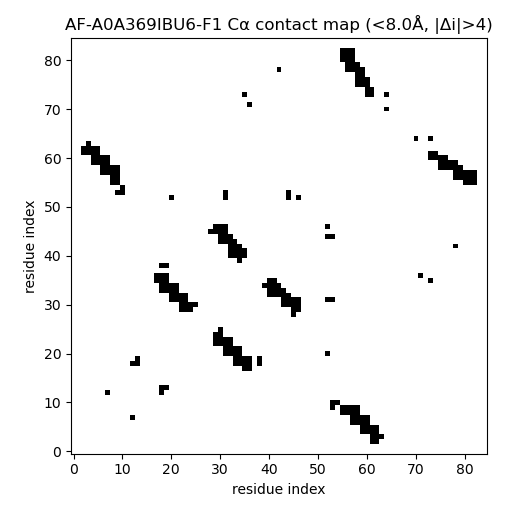-13.709 1.00 48.97 68 SER A CA 1
ATOM 540 C C . SER A 1 68 ? 12.075 -7.202 -12.473 1.00 48.97 68 SER A C 1
ATOM 542 O O . SER A 1 68 ? 11.945 -6.585 -11.420 1.00 48.97 68 SER A O 1
ATOM 544 N N . HIS A 1 69 ? 11.796 -8.504 -12.549 1.00 48.19 69 HIS A N 1
ATOM 545 C CA . HIS A 1 69 ? 11.418 -9.339 -11.394 1.00 48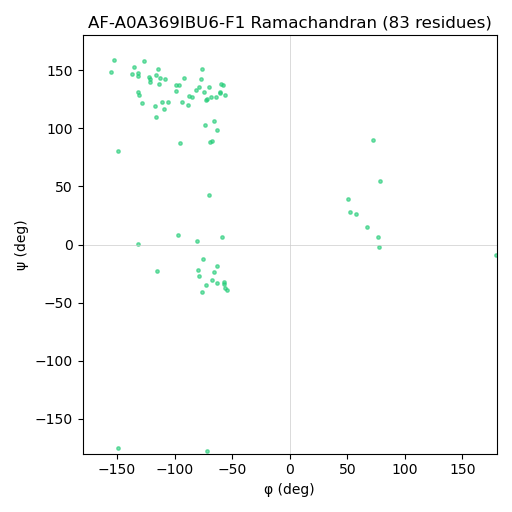.19 69 HIS A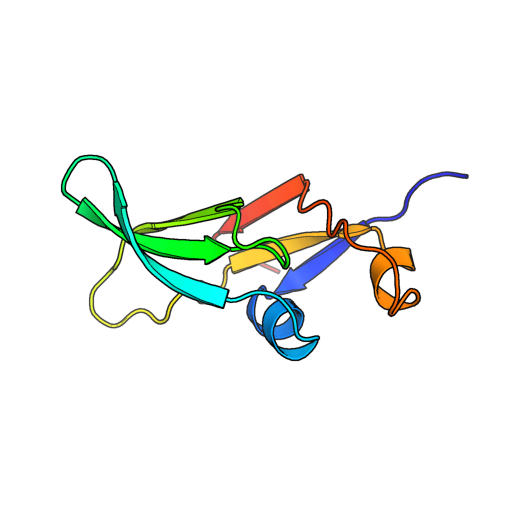 CA 1
ATOM 546 C C . HIS A 1 69 ? 12.478 -9.383 -10.261 1.00 48.19 69 HIS A C 1
ATOM 548 O O . HIS A 1 69 ? 12.365 -10.194 -9.345 1.00 48.19 69 HIS A O 1
ATOM 554 N N . LYS A 1 70 ? 13.556 -8.584 -10.337 1.00 41.44 70 LYS A N 1
ATOM 555 C CA . LYS A 1 70 ? 14.755 -8.686 -9.494 1.00 41.44 70 LYS A CA 1
ATOM 556 C C . LYS A 1 70 ? 15.253 -7.383 -8.860 1.00 41.44 70 LYS A C 1
ATOM 558 O O . LYS A 1 70 ? 16.252 -7.444 -8.149 1.00 41.44 70 LYS A O 1
ATOM 563 N N . SER A 1 71 ? 14.625 -6.221 -9.055 1.00 39.41 71 SER A N 1
ATOM 564 C CA . SER A 1 71 ? 15.175 -4.970 -8.498 1.00 39.41 71 SER A CA 1
ATOM 565 C C . SER A 1 71 ? 14.274 -4.318 -7.452 1.00 39.41 71 SER A C 1
ATOM 567 O O . SER A 1 71 ? 13.213 -3.770 -7.735 1.00 39.41 71 SER A O 1
ATOM 569 N N . HIS A 1 72 ? 14.761 -4.385 -6.216 1.00 42.16 72 HIS A N 1
ATOM 570 C CA . HIS A 1 72 ? 14.149 -4.048 -4.934 1.00 42.16 72 HIS A CA 1
ATOM 571 C C . HIS A 1 72 ? 13.907 -2.549 -4.668 1.00 42.16 72 HIS A C 1
ATOM 573 O O . HIS A 1 72 ? 14.134 -2.080 -3.555 1.00 42.16 72 HIS A O 1
ATOM 579 N N . LYS A 1 73 ? 13.421 -1.774 -5.635 1.00 42.59 73 LYS A N 1
ATOM 580 C CA . LYS A 1 73 ? 13.004 -0.387 -5.378 1.00 42.59 73 LYS A CA 1
ATOM 581 C C . LYS A 1 73 ? 11.870 -0.006 -6.318 1.00 42.59 73 LYS A C 1
ATOM 583 O O . LYS A 1 73 ? 12.078 0.651 -7.332 1.00 42.59 73 LYS A O 1
ATOM 588 N N . LEU A 1 74 ? 10.656 -0.424 -5.969 1.00 50.56 74 LEU A N 1
ATOM 589 C CA . LEU A 1 74 ? 9.460 0.237 -6.480 1.00 50.56 74 LEU A CA 1
ATOM 590 C C . LEU A 1 74 ? 9.443 1.634 -5.850 1.00 50.56 74 LEU A C 1
ATOM 592 O O . LEU A 1 74 ? 8.975 1.832 -4.734 1.00 50.56 74 LEU A O 1
ATOM 596 N N . LEU A 1 75 ? 10.085 2.579 -6.538 1.00 48.56 75 LEU A N 1
ATOM 597 C CA . LEU A 1 75 ? 10.030 4.001 -6.227 1.00 48.56 75 LEU A CA 1
ATOM 598 C C . LEU A 1 75 ? 8.615 4.465 -6.566 1.00 48.56 75 LEU A C 1
ATOM 600 O O . LEU A 1 75 ? 8.322 4.838 -7.697 1.00 48.56 75 LEU A O 1
ATOM 604 N N . ILE A 1 76 ? 7.720 4.357 -5.587 1.00 54.78 76 ILE A N 1
ATOM 605 C CA . ILE A 1 76 ? 6.407 4.985 -5.665 1.00 54.78 76 ILE A CA 1
ATOM 606 C C . ILE A 1 76 ? 6.645 6.480 -5.467 1.00 54.78 76 ILE A C 1
ATOM 608 O O . ILE A 1 76 ? 6.911 6.926 -4.353 1.00 54.78 76 ILE A O 1
ATOM 612 N N . GLU A 1 77 ? 6.612 7.242 -6.557 1.00 49.34 77 GLU A N 1
ATOM 613 C CA . GLU A 1 77 ? 6.890 8.684 -6.507 1.00 49.34 77 GLU A CA 1
ATOM 614 C C . GLU A 1 77 ? 5.690 9.490 -5.999 1.00 49.34 77 GLU A C 1
ATOM 616 O O . GLU A 1 77 ? 5.859 10.551 -5.402 1.00 49.34 77 GLU A O 1
ATOM 621 N N . ALA A 1 78 ? 4.474 8.980 -6.203 1.00 51.34 78 ALA A N 1
ATOM 622 C CA . ALA A 1 78 ? 3.253 9.621 -5.743 1.00 51.34 78 ALA A CA 1
ATOM 623 C C . ALA A 1 78 ? 2.116 8.613 -5.551 1.00 51.34 78 ALA A C 1
ATOM 625 O O . ALA A 1 78 ? 1.990 7.633 -6.290 1.00 51.34 78 ALA A O 1
ATOM 626 N N . PHE A 1 79 ? 1.259 8.922 -4.579 1.00 55.28 79 PHE A N 1
ATOM 627 C CA . PHE A 1 79 ? -0.029 8.278 -4.361 1.00 55.28 79 PHE A CA 1
ATOM 628 C C . PHE A 1 79 ? -1.129 9.237 -4.809 1.00 55.28 79 PHE A C 1
ATOM 630 O O . PHE A 1 79 ? -1.211 10.359 -4.310 1.00 55.28 79 PHE A O 1
ATOM 637 N N . LEU A 1 80 ? -1.973 8.803 -5.742 1.00 52.53 80 LEU A N 1
ATO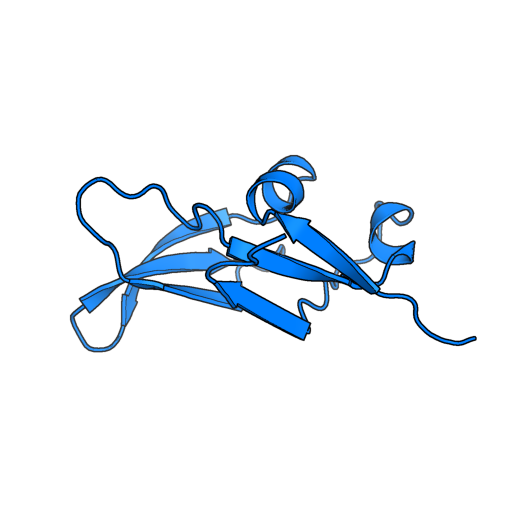M 638 C CA . LEU A 1 80 ? -3.120 9.578 -6.212 1.00 52.53 80 LEU A CA 1
ATOM 639 C C . LEU A 1 80 ? -4.402 8.919 -5.702 1.00 52.53 80 LEU A C 1
ATOM 641 O O . LEU A 1 80 ? -4.708 7.775 -6.043 1.00 52.53 80 LEU A O 1
ATOM 645 N N . ALA A 1 81 ? -5.146 9.643 -4.867 1.00 49.09 81 ALA A N 1
ATOM 646 C CA . ALA A 1 81 ? -6.503 9.277 -4.485 1.00 49.09 81 ALA A CA 1
ATOM 647 C C . ALA A 1 81 ? -7.476 9.878 -5.508 1.00 49.09 81 ALA A C 1
ATOM 649 O O . ALA A 1 81 ? -7.519 11.096 -5.669 1.00 49.09 81 ALA A O 1
ATOM 650 N N . GLY A 1 82 ? -8.249 9.031 -6.194 1.00 45.19 82 GLY A N 1
ATOM 651 C CA . GLY A 1 82 ? -9.296 9.490 -7.110 1.00 45.19 82 GLY A CA 1
ATOM 652 C C . GLY A 1 82 ? -8.799 9.970 -8.476 1.00 45.19 82 GLY A C 1
ATOM 653 O O . GLY A 1 82 ? -9.149 11.070 -8.896 1.00 45.19 82 GLY A O 1
ATOM 654 N N . CYS A 1 83 ? -8.037 9.145 -9.205 1.00 41.56 83 CYS A N 1
ATOM 655 C CA . CYS A 1 83 ? -7.870 9.364 -10.645 1.00 41.56 83 CYS A CA 1
ATOM 656 C C . CYS A 1 83 ? -9.231 9.209 -11.341 1.00 41.56 83 CYS A C 1
ATOM 658 O O . CYS A 1 83 ? -9.684 8.096 -11.601 1.00 41.56 83 CYS A O 1
ATOM 660 N N . LEU A 1 84 ? -9.885 10.340 -11.605 1.00 38.56 84 LEU A N 1
ATOM 661 C CA . LEU A 1 84 ? -10.900 10.464 -12.642 1.00 38.56 84 LEU A CA 1
ATOM 662 C C . LEU A 1 84 ? -10.181 10.272 -13.985 1.00 38.56 84 LEU A C 1
ATOM 664 O O . LEU A 1 84 ? -9.392 11.132 -14.380 1.00 38.56 84 LEU A O 1
ATOM 668 N N . PHE A 1 85 ? -10.391 9.117 -14.617 1.00 42.31 85 PHE A N 1
ATOM 669 C CA . PHE A 1 85 ? -10.163 8.941 -16.051 1.00 42.31 85 PHE A CA 1
ATOM 670 C C . PHE A 1 85 ? -11.411 9.389 -16.809 1.00 42.31 85 PHE A C 1
ATOM 672 O O . PHE A 1 85 ? -12.524 9.117 -16.298 1.00 42.31 85 PHE A O 1
#

Organism: NCBI:txid2282308